Protein AF-A0A960I179-F1 (afdb_monomer)

Solvent-accessible surface area (backbone atoms only — not comparable to full-atom values): 5753 Å² total; per-residue (Å²): 137,82,77,82,73,78,84,73,74,71,49,71,68,59,54,49,60,76,69,50,83,55,76,57,73,59,53,74,68,62,39,65,74,42,48,61,62,33,45,54,34,34,74,73,73,65,41,66,58,58,69,33,56,23,45,34,43,64,66,33,67,68,60,32,55,53,48,53,51,50,42,43,54,52,21,57,76,70,72,47,64,42,68,64,50,50,54,51,51,52,52,46,39,73,46,84,131

Secondary structure (DSSP, 8-state):
--------PPPHHHHHHHT---PSP--HHHHHHHHHHHHHHHHHH-PPPPHHHHHHHTT-HHHHHHHHHHHHHHHHHHT--HHHHHHHHHHHHHS--

Sequence (97 aa):
MATNYDDARLTRAQAESLVAVTEPWLSCDDCFEQVDTFVDGLISDGRGPDEPLRVHLARCPACYEEAETLVSLAADDAGLDEDLALESFRRSVTTPS

Foldseek 3Di:
DDDPPPPPDDDPVRVCLQVPDLPVADDPVNLVVCLLVQLVCCQPPNDAGDPSNLSCLLRPVVSVVVSLVSNQVVCVVVVHDSVVSSVSNVCSSPDDD

Radius of gyration: 15.68 Å; Cα contacts (8 Å, |Δi|>4): 82; chains: 1; bounding box: 28×48×36 Å

Structure (mmCIF, N/CA/C/O backbone):
data_AF-A0A960I179-F1
#
_entry.id   AF-A0A960I179-F1
#
loop_
_atom_site.group_PDB
_atom_site.id
_atom_site.type_symbol
_atom_site.label_atom_id
_atom_site.label_alt_id
_atom_site.label_comp_id
_atom_site.label_asym_id
_atom_site.label_entity_id
_atom_site.label_seq_id
_atom_site.pdbx_PDB_ins_code
_atom_site.Cartn_x
_atom_site.Cartn_y
_atom_site.Cartn_z
_atom_site.occupancy
_atom_site.B_iso_or_equiv
_atom_site.auth_seq_id
_atom_site.auth_comp_id
_atom_site.auth_asym_id
_atom_site.auth_atom_id
_atom_site.pdbx_PDB_model_num
ATOM 1 N N . MET A 1 1 ? 16.593 -37.700 0.853 1.00 40.81 1 MET A N 1
ATOM 2 C CA . MET A 1 1 ? 15.295 -37.031 0.645 1.00 40.81 1 MET A CA 1
ATOM 3 C C . MET A 1 1 ? 15.575 -35.851 -0.273 1.00 40.81 1 MET A C 1
ATOM 5 O O . MET A 1 1 ? 15.974 -34.803 0.206 1.00 40.81 1 MET A O 1
ATOM 9 N N . ALA A 1 2 ? 15.573 -36.092 -1.587 1.00 47.59 2 ALA A N 1
ATOM 10 C CA . ALA A 1 2 ? 15.834 -35.053 -2.579 1.00 47.59 2 ALA A CA 1
ATOM 11 C C . ALA A 1 2 ? 14.529 -34.283 -2.775 1.00 47.59 2 ALA A C 1
ATOM 13 O O . ALA A 1 2 ? 13.519 -34.875 -3.152 1.00 47.59 2 ALA A O 1
ATOM 14 N N . THR A 1 3 ? 14.525 -33.004 -2.425 1.00 57.16 3 THR A N 1
ATOM 15 C CA . THR A 1 3 ? 13.418 -32.110 -2.740 1.00 57.16 3 THR A CA 1
ATOM 16 C C . THR A 1 3 ? 13.334 -31.993 -4.258 1.00 57.16 3 THR A C 1
ATOM 18 O O . THR A 1 3 ? 14.313 -31.649 -4.917 1.00 57.16 3 THR A O 1
ATOM 21 N N . ASN A 1 4 ? 12.172 -32.341 -4.811 1.00 54.72 4 ASN A N 1
ATOM 22 C CA . ASN A 1 4 ? 11.798 -31.990 -6.175 1.00 54.72 4 ASN A CA 1
ATOM 23 C C . ASN A 1 4 ? 11.812 -30.458 -6.233 1.00 54.72 4 ASN A C 1
ATOM 25 O O . ASN A 1 4 ? 10.903 -29.816 -5.714 1.00 54.72 4 ASN A O 1
ATOM 29 N N . TYR A 1 5 ? 12.887 -29.876 -6.761 1.00 63.84 5 TYR A N 1
ATOM 30 C CA . TYR A 1 5 ? 12.876 -28.478 -7.159 1.00 63.84 5 TYR A CA 1
ATOM 31 C C . TYR A 1 5 ? 12.026 -28.444 -8.421 1.00 63.84 5 TYR A C 1
ATOM 33 O O . TYR A 1 5 ? 12.438 -28.966 -9.456 1.00 63.84 5 TYR A O 1
ATOM 41 N N . ASP A 1 6 ? 10.797 -27.956 -8.288 1.00 63.19 6 ASP A N 1
ATOM 42 C CA . ASP A 1 6 ? 9.897 -27.762 -9.414 1.00 63.19 6 ASP A CA 1
ATOM 43 C C . ASP A 1 6 ? 10.633 -26.897 -10.447 1.00 63.19 6 ASP A C 1
ATOM 45 O O . ASP A 1 6 ? 10.985 -25.746 -10.176 1.00 63.19 6 ASP A O 1
ATOM 49 N N . ASP A 1 7 ? 10.930 -27.476 -11.613 1.00 64.25 7 ASP A N 1
ATOM 50 C CA . ASP A 1 7 ? 11.523 -26.807 -12.777 1.00 64.25 7 ASP A CA 1
ATOM 51 C C . ASP A 1 7 ? 10.432 -25.940 -13.432 1.00 64.25 7 ASP A C 1
ATOM 53 O O . ASP A 1 7 ? 10.011 -26.126 -14.578 1.00 64.25 7 ASP A O 1
ATOM 57 N N . ALA A 1 8 ? 9.859 -25.044 -12.626 1.00 77.62 8 ALA A N 1
ATOM 58 C CA . ALA A 1 8 ? 8.763 -24.184 -13.009 1.00 77.62 8 ALA A CA 1
ATOM 59 C C . ALA A 1 8 ? 9.310 -23.142 -13.982 1.00 77.62 8 ALA A C 1
ATOM 61 O O . ALA A 1 8 ? 9.874 -22.112 -13.607 1.00 77.62 8 ALA A O 1
ATOM 62 N N . ARG A 1 9 ? 9.169 -23.436 -15.275 1.00 83.62 9 ARG A N 1
ATOM 63 C CA . ARG A 1 9 ? 9.516 -22.503 -16.345 1.00 83.62 9 ARG A CA 1
ATOM 64 C C . ARG A 1 9 ? 8.670 -21.242 -16.190 1.00 83.62 9 ARG A C 1
ATOM 66 O O . ARG A 1 9 ? 7.443 -2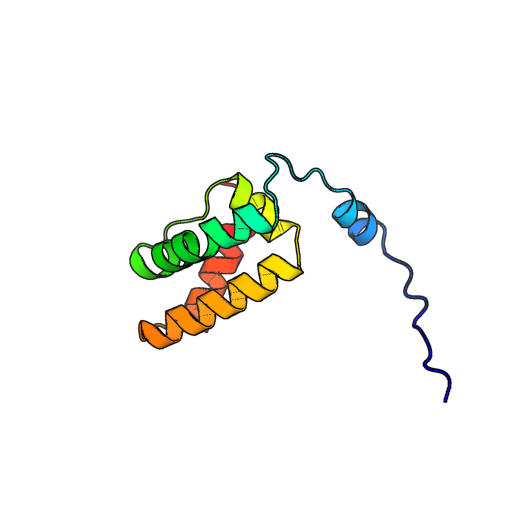1.310 -16.255 1.00 83.62 9 ARG A O 1
ATOM 73 N N . LEU A 1 10 ? 9.330 -20.094 -16.051 1.00 84.38 10 LEU A N 1
ATOM 74 C CA . LEU A 1 10 ? 8.654 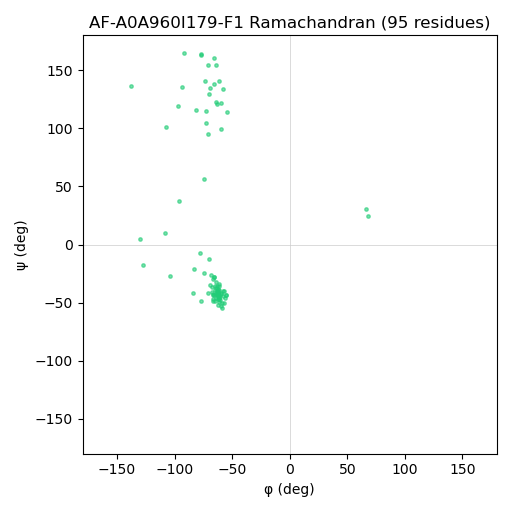-18.800 -16.055 1.00 84.38 10 LEU A CA 1
ATOM 75 C C . LEU A 1 10 ? 7.887 -18.620 -17.369 1.00 84.38 10 LEU A C 1
ATOM 77 O O . LEU A 1 10 ? 8.414 -18.854 -18.462 1.00 84.38 10 LEU A O 1
ATOM 81 N N . THR A 1 11 ? 6.641 -18.171 -17.267 1.00 88.75 11 THR A N 1
ATOM 82 C CA . THR A 1 11 ? 5.898 -17.680 -18.427 1.00 88.75 11 THR A CA 1
ATOM 83 C C . THR A 1 11 ? 6.548 -16.402 -18.957 1.00 88.75 11 THR A C 1
ATOM 85 O O . THR A 1 11 ? 7.269 -15.699 -18.247 1.00 88.75 11 THR A O 1
ATOM 88 N N . ARG A 1 12 ? 6.255 -16.055 -20.213 1.00 85.38 12 ARG A N 1
ATOM 89 C CA . ARG A 1 12 ? 6.738 -14.808 -20.817 1.00 85.38 12 ARG A CA 1
ATOM 90 C C . ARG A 1 12 ? 6.350 -13.572 -19.999 1.00 85.38 12 ARG A C 1
ATOM 92 O O . ARG A 1 12 ? 7.205 -12.731 -19.765 1.00 85.38 12 ARG A O 1
ATOM 99 N N . ALA A 1 13 ? 5.107 -13.505 -19.523 1.00 80.44 13 ALA A N 1
ATOM 100 C CA . ALA A 1 13 ? 4.628 -12.390 -18.708 1.00 80.44 13 ALA A CA 1
ATOM 101 C C . ALA A 1 13 ? 5.381 -12.285 -17.369 1.00 80.44 13 ALA A C 1
ATOM 103 O O . ALA A 1 13 ? 5.744 -11.191 -16.948 1.00 80.44 13 ALA A O 1
ATOM 104 N N . GLN A 1 14 ? 5.675 -13.420 -16.724 1.00 81.69 14 GLN A N 1
ATOM 105 C CA . GLN A 1 14 ? 6.481 -13.440 -15.499 1.00 81.69 14 GLN A CA 1
ATOM 106 C C . GLN A 1 14 ? 7.921 -12.986 -15.766 1.00 81.69 14 GLN A C 1
ATOM 108 O O . GLN A 1 14 ? 8.450 -12.179 -15.011 1.00 81.69 14 GLN A O 1
ATOM 113 N N . ALA A 1 15 ? 8.541 -13.448 -16.856 1.00 84.38 15 ALA A N 1
ATOM 114 C CA . ALA A 1 15 ? 9.884 -13.016 -17.237 1.00 84.38 15 ALA A CA 1
ATOM 115 C C . ALA A 1 15 ? 9.938 -11.513 -17.571 1.00 84.38 15 ALA A C 1
ATOM 117 O O . ALA A 1 15 ? 10.847 -10.821 -17.124 1.00 84.38 15 ALA A O 1
ATOM 118 N N . GLU A 1 16 ? 8.950 -10.996 -18.307 1.00 83.44 16 GLU A N 1
ATOM 119 C CA . GLU A 1 16 ? 8.826 -9.569 -18.633 1.00 83.44 16 GLU A CA 1
ATOM 120 C C . GLU A 1 16 ? 8.626 -8.712 -17.376 1.00 83.44 16 GLU A C 1
ATOM 122 O O . GLU A 1 16 ? 9.193 -7.626 -17.288 1.00 83.44 16 GLU A O 1
ATOM 127 N N . SER A 1 17 ? 7.900 -9.210 -16.370 1.00 76.38 17 SER A N 1
ATOM 128 C CA . SER A 1 17 ? 7.730 -8.504 -15.095 1.00 76.38 17 SER A CA 1
ATOM 129 C C . SER A 1 17 ? 9.042 -8.326 -14.324 1.00 76.38 17 SER A C 1
ATOM 131 O O . SER A 1 17 ? 9.193 -7.321 -13.637 1.00 76.38 17 SER A O 1
ATOM 133 N N . LEU A 1 18 ? 9.988 -9.267 -14.433 1.00 75.75 18 LEU A N 1
ATOM 134 C CA . LEU A 1 18 ? 11.281 -9.201 -13.733 1.00 75.75 18 LEU A CA 1
ATOM 135 C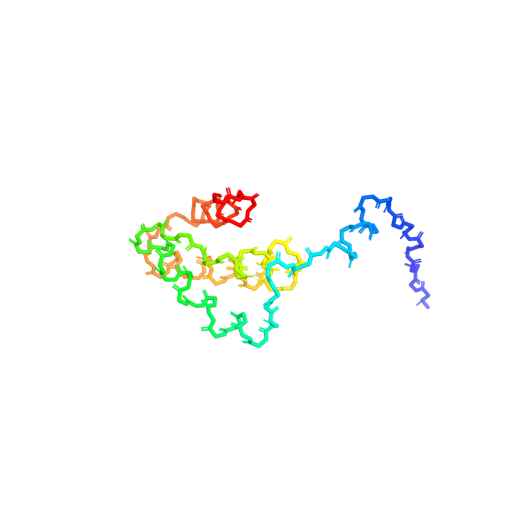 C . LEU A 1 18 ? 12.250 -8.182 -14.347 1.00 75.75 18 LEU A C 1
ATOM 137 O O . LEU A 1 18 ? 13.151 -7.707 -13.664 1.00 75.75 18 LEU A O 1
ATOM 141 N N . VAL A 1 19 ? 12.084 -7.865 -15.634 1.00 81.06 19 VAL A N 1
ATOM 142 C CA . VAL A 1 19 ? 12.910 -6.886 -16.368 1.00 81.06 19 VAL A CA 1
ATOM 143 C C . VAL A 1 19 ? 12.150 -5.597 -16.677 1.00 81.06 19 VAL A C 1
ATOM 145 O O . VAL A 1 19 ? 12.617 -4.774 -17.466 1.00 81.06 19 VAL A O 1
ATOM 148 N N . ALA A 1 20 ? 10.959 -5.434 -16.099 1.00 75.88 20 ALA A N 1
ATOM 149 C CA . ALA A 1 20 ? 10.146 -4.250 -16.296 1.00 75.88 20 ALA A CA 1
ATOM 150 C C . ALA A 1 20 ? 10.890 -3.010 -15.787 1.00 75.88 20 ALA A C 1
ATOM 152 O O . ALA A 1 20 ? 11.549 -3.036 -14.749 1.00 75.88 20 ALA A O 1
ATOM 153 N N . VAL A 1 21 ? 10.758 -1.916 -16.532 1.00 73.94 21 VAL A N 1
ATOM 154 C CA . VAL A 1 21 ? 11.342 -0.628 -16.167 1.00 73.94 21 VAL A CA 1
ATOM 155 C C . VAL A 1 21 ? 10.709 -0.152 -14.858 1.00 73.94 21 VAL A C 1
ATOM 157 O O . VAL A 1 21 ? 9.493 0.018 -14.775 1.00 73.94 21 VAL A O 1
ATOM 160 N N . THR A 1 22 ? 11.541 0.047 -13.840 1.00 73.19 22 THR A N 1
ATOM 161 C CA . THR A 1 22 ? 11.161 0.545 -12.512 1.00 73.19 22 THR A CA 1
ATOM 162 C C . THR A 1 22 ? 11.379 2.050 -12.408 1.00 73.19 22 THR A C 1
ATOM 164 O O . THR A 1 22 ? 11.835 2.540 -11.386 1.00 73.19 22 THR A O 1
ATOM 167 N N . GLU A 1 23 ? 11.103 2.794 -13.478 1.00 82.50 23 GLU A N 1
ATOM 168 C CA . GLU A 1 23 ? 11.233 4.250 -13.478 1.00 82.50 23 GLU A CA 1
ATOM 169 C C . GLU A 1 23 ? 9.889 4.913 -13.134 1.00 82.50 23 GLU A C 1
ATOM 171 O O . GLU A 1 23 ? 8.865 4.517 -13.701 1.00 82.50 23 GLU A O 1
ATOM 176 N N . PRO A 1 24 ? 9.881 5.938 -12.259 1.00 89.06 24 PRO A N 1
ATOM 177 C CA . PRO A 1 24 ? 11.030 6.467 -11.515 1.00 89.06 24 PRO A CA 1
ATOM 178 C C . PRO A 1 24 ? 11.551 5.492 -10.446 1.00 89.06 24 PRO A C 1
ATOM 180 O O . PRO A 1 24 ? 10.779 4.893 -9.703 1.00 89.06 24 PRO A O 1
ATOM 183 N N . TRP A 1 25 ? 12.879 5.341 -10.399 1.00 87.81 25 TRP A N 1
ATOM 184 C CA . TRP A 1 25 ? 13.546 4.373 -9.530 1.00 87.81 25 TRP A CA 1
ATOM 185 C C . TRP A 1 25 ? 13.521 4.807 -8.067 1.00 87.81 25 TRP A C 1
ATOM 187 O O . TRP A 1 25 ? 13.746 5.976 -7.756 1.00 87.81 25 TRP A O 1
ATOM 197 N N . LEU A 1 26 ? 13.307 3.829 -7.189 1.00 94.25 26 LEU A N 1
ATOM 198 C CA . LEU A 1 26 ? 13.418 3.947 -5.741 1.00 94.25 26 LEU A CA 1
ATOM 199 C C . LEU A 1 26 ? 14.127 2.701 -5.197 1.00 94.25 26 LEU A C 1
ATOM 201 O O . LEU A 1 26 ? 13.824 1.586 -5.640 1.00 94.25 26 LEU A O 1
ATOM 205 N N . SER A 1 27 ? 15.067 2.875 -4.267 1.00 94.38 27 SER A N 1
ATOM 206 C CA . SER A 1 27 ? 15.736 1.748 -3.612 1.00 94.38 27 SER A CA 1
ATOM 207 C C . SER A 1 27 ? 14.845 1.098 -2.546 1.00 94.38 27 SER A C 1
ATOM 209 O O . SER A 1 27 ? 13.865 1.691 -2.101 1.00 94.38 27 SER A O 1
ATOM 211 N N . CYS A 1 28 ? 15.182 -0.124 -2.117 1.00 95.94 28 CYS A N 1
ATOM 212 C CA . CYS A 1 28 ? 14.486 -0.751 -0.988 1.00 95.94 28 CYS A CA 1
ATOM 213 C C . CYS A 1 28 ? 14.711 0.027 0.321 1.00 95.94 28 CYS A C 1
ATOM 215 O O . CYS A 1 28 ? 13.776 0.158 1.099 1.00 95.94 28 CYS A O 1
ATOM 217 N N . ASP A 1 29 ? 15.912 0.571 0.550 1.00 96.56 29 ASP A N 1
ATOM 218 C CA . ASP A 1 29 ? 16.200 1.415 1.719 1.00 96.56 29 ASP A CA 1
ATOM 219 C C . ASP A 1 29 ? 15.320 2.673 1.729 1.00 96.56 29 ASP A C 1
ATOM 221 O O . ASP A 1 29 ? 14.621 2.924 2.707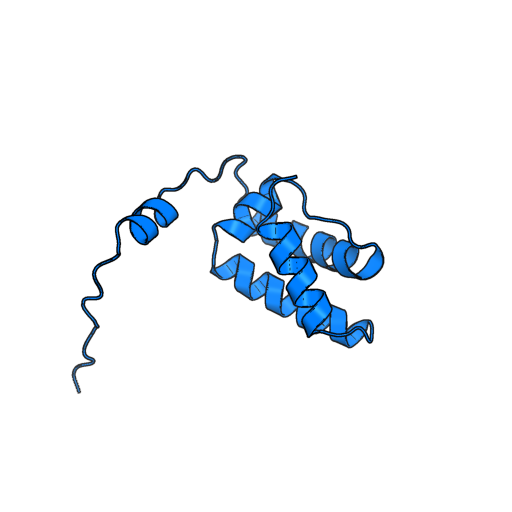 1.00 96.56 29 ASP A O 1
ATOM 225 N N . ASP A 1 30 ? 15.250 3.401 0.611 1.00 97.12 30 ASP A N 1
ATOM 226 C CA . ASP A 1 30 ? 14.396 4.593 0.516 1.00 97.12 30 ASP A CA 1
ATOM 227 C C . ASP A 1 30 ? 12.899 4.236 0.604 1.00 97.12 30 ASP A C 1
ATOM 229 O O . ASP A 1 30 ? 12.083 5.058 1.022 1.00 97.12 30 ASP A O 1
ATOM 233 N N . CYS A 1 31 ? 12.511 3.022 0.188 1.00 97.12 31 CYS A N 1
ATOM 234 C CA . CYS A 1 31 ? 11.157 2.506 0.380 1.00 97.12 31 CYS A CA 1
ATOM 235 C C . CYS A 1 31 ? 10.840 2.354 1.871 1.00 97.12 31 CYS A C 1
ATOM 237 O O . CYS A 1 31 ? 9.770 2.786 2.292 1.00 97.12 31 CYS A O 1
ATOM 239 N N . PHE A 1 32 ? 11.747 1.784 2.671 1.00 94.88 32 PHE A N 1
ATOM 240 C CA . PHE A 1 32 ? 11.541 1.646 4.116 1.00 94.88 32 PHE A CA 1
ATOM 241 C C . PHE A 1 32 ? 11.382 3.002 4.809 1.00 94.88 32 PHE A C 1
ATOM 243 O O . PHE A 1 32 ? 10.560 3.127 5.706 1.00 94.88 32 PHE A O 1
ATOM 250 N N . GLU A 1 33 ? 12.092 4.036 4.357 1.00 95.25 33 GLU A N 1
ATOM 251 C CA . GLU A 1 33 ? 11.938 5.389 4.910 1.00 95.25 33 GLU A CA 1
ATOM 252 C C . GLU A 1 33 ? 10.576 6.033 4.588 1.00 95.25 33 GLU A C 1
ATOM 254 O O . GLU A 1 33 ? 10.113 6.906 5.323 1.00 95.25 33 GLU A O 1
ATOM 259 N N . GLN A 1 34 ? 9.928 5.629 3.490 1.00 97.06 34 GLN A N 1
ATOM 260 C CA . GLN A 1 34 ? 8.691 6.251 3.002 1.00 97.06 34 GLN A CA 1
ATOM 261 C C . GLN A 1 34 ? 7.426 5.439 3.292 1.00 97.06 34 GLN A C 1
ATOM 263 O O . GLN A 1 34 ? 6.344 6.023 3.382 1.00 97.06 34 GLN A O 1
ATOM 268 N N . VAL A 1 35 ? 7.532 4.111 3.409 1.00 97.38 35 VAL A N 1
ATOM 269 C CA . VAL A 1 35 ? 6.371 3.213 3.477 1.00 97.38 35 VAL A CA 1
ATOM 270 C C . VAL A 1 35 ? 5.510 3.479 4.708 1.00 97.38 35 VAL A C 1
ATOM 272 O O . VAL A 1 35 ? 4.293 3.540 4.565 1.00 97.38 35 VAL A O 1
ATOM 275 N N . ASP A 1 36 ? 6.115 3.756 5.865 1.00 96.00 36 ASP A N 1
ATOM 276 C CA . ASP A 1 36 ? 5.379 4.085 7.092 1.00 96.00 36 ASP A CA 1
ATOM 277 C C . ASP A 1 36 ? 4.538 5.358 6.911 1.00 96.00 36 ASP A C 1
ATOM 279 O O . ASP A 1 36 ? 3.340 5.375 7.179 1.00 96.00 36 ASP A O 1
ATOM 283 N N . THR A 1 37 ? 5.140 6.412 6.345 1.00 96.69 37 THR A N 1
ATOM 284 C CA . THR A 1 37 ? 4.439 7.682 6.077 1.00 96.69 37 THR A CA 1
ATOM 285 C C . THR A 1 37 ? 3.293 7.491 5.086 1.00 96.69 37 THR A C 1
ATOM 287 O O . THR A 1 37 ? 2.232 8.107 5.213 1.00 96.69 37 THR A O 1
ATOM 290 N N . PHE A 1 38 ? 3.502 6.646 4.076 1.00 97.56 38 PHE A N 1
ATOM 291 C CA . PHE A 1 38 ? 2.457 6.306 3.124 1.00 97.56 38 PHE A CA 1
ATOM 292 C C . PHE A 1 38 ? 1.303 5.547 3.797 1.00 97.56 38 PHE A C 1
ATOM 294 O O . PHE A 1 38 ? 0.152 5.938 3.600 1.00 97.56 38 PHE A O 1
ATOM 301 N N . VAL A 1 39 ? 1.584 4.513 4.594 1.00 98.06 39 VAL A N 1
ATOM 302 C CA . VAL A 1 39 ? 0.556 3.725 5.295 1.00 98.06 39 VAL A CA 1
ATOM 303 C C . VAL A 1 39 ? -0.243 4.606 6.256 1.00 98.06 39 VAL A C 1
ATOM 305 O O . VAL A 1 39 ? -1.473 4.594 6.203 1.00 98.06 39 VAL A O 1
ATOM 308 N N . ASP A 1 40 ? 0.420 5.458 7.038 1.00 96.62 40 ASP A N 1
ATOM 309 C CA . ASP A 1 40 ? -0.250 6.408 7.934 1.00 96.62 40 ASP A CA 1
ATOM 310 C C . ASP A 1 40 ? -1.193 7.351 7.172 1.00 96.62 40 ASP A C 1
ATOM 312 O O . ASP A 1 40 ? -2.336 7.586 7.581 1.00 96.62 40 ASP A O 1
ATOM 316 N N . GLY A 1 41 ? -0.736 7.885 6.035 1.00 97.31 41 GLY A N 1
ATOM 317 C CA . GLY A 1 41 ? -1.534 8.763 5.181 1.00 97.31 41 GLY A CA 1
ATOM 318 C C . GLY A 1 41 ? -2.705 8.047 4.503 1.00 97.31 41 GLY A C 1
ATOM 319 O O . GLY A 1 41 ? -3.781 8.635 4.352 1.00 97.31 41 GLY A O 1
ATOM 320 N N . LEU A 1 42 ? -2.514 6.786 4.111 1.00 97.56 42 LEU A N 1
ATOM 321 C CA . LEU A 1 42 ? -3.560 5.935 3.551 1.00 97.56 42 LEU A CA 1
ATOM 322 C C . LEU A 1 42 ? -4.676 5.707 4.576 1.00 97.56 42 LEU A C 1
ATOM 324 O O . LEU A 1 42 ? -5.847 5.868 4.239 1.00 97.56 42 LEU A O 1
ATOM 328 N N . ILE A 1 43 ? -4.313 5.373 5.815 1.00 97.38 43 ILE A N 1
ATOM 329 C CA . ILE A 1 43 ? -5.252 5.087 6.906 1.00 97.38 43 ILE A CA 1
ATOM 330 C C . ILE A 1 43 ? -5.969 6.355 7.385 1.00 97.38 43 ILE A C 1
ATOM 332 O O . ILE A 1 43 ? -7.178 6.331 7.613 1.00 97.38 43 ILE A O 1
ATOM 336 N N . SER A 1 44 ? -5.247 7.472 7.502 1.00 95.31 44 SER A N 1
ATOM 337 C CA . SER A 1 44 ? -5.797 8.712 8.065 1.00 95.31 44 SER A CA 1
ATOM 338 C C . SER A 1 44 ? -6.693 9.469 7.084 1.00 95.31 44 SER A C 1
ATOM 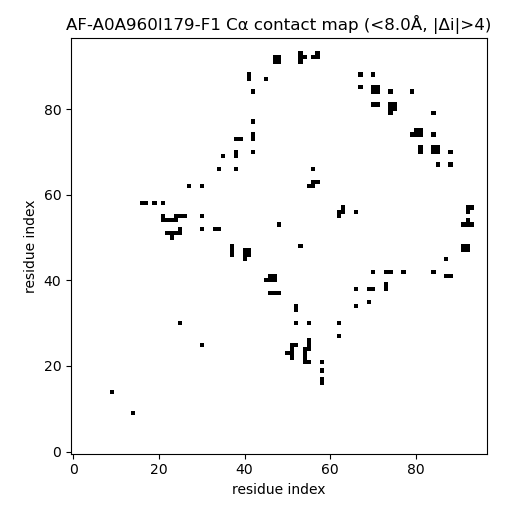340 O O . SER A 1 44 ? -7.800 9.870 7.436 1.00 95.31 44 SER A O 1
ATOM 342 N N . ASP A 1 45 ? -6.221 9.662 5.847 1.00 93.56 45 ASP A N 1
ATOM 343 C CA . ASP A 1 45 ? -6.839 10.580 4.880 1.00 93.56 45 ASP A CA 1
ATOM 344 C C . ASP A 1 45 ? -7.075 9.940 3.498 1.00 93.56 45 ASP A C 1
ATOM 346 O O . ASP A 1 45 ? -7.479 10.626 2.554 1.00 93.56 45 ASP A O 1
ATOM 350 N N . GLY A 1 46 ? -6.799 8.639 3.334 1.00 93.00 46 GLY A N 1
ATOM 351 C CA . GLY A 1 46 ? -6.885 7.960 2.037 1.00 93.00 46 GLY A CA 1
ATOM 352 C C . GLY A 1 46 ? -5.826 8.424 1.032 1.00 93.00 46 GLY A C 1
ATOM 353 O O . GLY A 1 46 ? -6.052 8.355 -0.179 1.00 93.00 46 GLY A O 1
ATOM 354 N N . ARG A 1 47 ? -4.689 8.947 1.508 1.00 94.81 47 ARG A N 1
ATOM 355 C CA . ARG A 1 47 ? -3.608 9.453 0.654 1.00 94.81 47 ARG A CA 1
ATOM 356 C C . ARG A 1 47 ? -2.899 8.296 -0.061 1.00 94.81 47 ARG A C 1
ATOM 358 O O . ARG A 1 47 ? -2.473 7.334 0.566 1.00 94.81 47 ARG A O 1
ATOM 365 N N . GLY A 1 48 ? -2.749 8.419 -1.379 1.00 93.94 48 GLY A N 1
ATOM 366 C CA . GLY A 1 48 ? -1.968 7.482 -2.190 1.00 93.94 48 GLY A CA 1
ATOM 367 C C . GLY A 1 48 ? -0.452 7.697 -2.063 1.00 93.94 48 GLY A C 1
ATOM 368 O O . GLY A 1 48 ? -0.021 8.756 -1.602 1.00 93.94 48 GLY A O 1
ATOM 369 N N . PRO A 1 49 ? 0.360 6.718 -2.493 1.00 95.56 49 PRO A N 1
ATOM 370 C CA . PRO A 1 49 ? 1.814 6.833 -2.471 1.00 95.56 49 PRO A CA 1
ATOM 371 C C . PRO A 1 49 ? 2.305 7.829 -3.528 1.00 95.56 49 PRO A C 1
ATOM 373 O O . PRO A 1 49 ? 1.677 8.007 -4.575 1.00 95.56 49 PRO A O 1
ATOM 376 N N . ASP A 1 50 ? 3.477 8.417 -3.291 1.00 94.81 50 ASP A N 1
ATOM 377 C CA . ASP A 1 50 ? 4.199 9.126 -4.344 1.00 94.81 50 ASP A CA 1
ATOM 378 C C . ASP A 1 50 ? 4.625 8.156 -5.459 1.00 94.81 50 ASP A C 1
ATOM 380 O O . ASP A 1 50 ? 4.815 6.956 -5.245 1.00 94.81 50 ASP A O 1
ATOM 384 N N . GLU A 1 51 ? 4.795 8.682 -6.671 1.00 93.56 51 GLU A N 1
ATOM 385 C CA . GLU A 1 51 ? 4.992 7.873 -7.880 1.00 93.56 51 GLU A CA 1
ATOM 386 C C . GLU A 1 51 ? 6.179 6.879 -7.809 1.00 93.56 51 GLU A C 1
ATOM 388 O O . GLU A 1 51 ? 5.980 5.720 -8.182 1.00 93.56 51 GLU A O 1
ATOM 393 N N . PRO A 1 52 ? 7.380 7.235 -7.295 1.00 95.06 52 PRO A N 1
ATOM 394 C CA . PRO A 1 52 ? 8.480 6.272 -7.151 1.00 95.06 52 PRO A CA 1
ATOM 395 C C . PRO A 1 52 ? 8.159 5.125 -6.188 1.00 95.06 52 PRO A C 1
ATOM 397 O O . PRO A 1 52 ? 8.449 3.967 -6.490 1.00 95.06 52 PRO A O 1
ATOM 400 N N . LEU A 1 53 ? 7.512 5.422 -5.056 1.00 96.00 53 LEU A N 1
ATOM 401 C CA . LEU A 1 53 ? 7.096 4.409 -4.084 1.00 96.00 53 LEU A CA 1
ATOM 402 C C . LEU A 1 53 ? 6.016 3.500 -4.677 1.00 96.00 53 LEU A C 1
ATOM 404 O O . LEU A 1 53 ? 6.099 2.279 -4.553 1.00 96.00 53 LEU A O 1
ATOM 408 N N . ARG A 1 54 ? 5.047 4.076 -5.397 1.00 95.50 54 ARG A N 1
ATOM 409 C CA . ARG A 1 54 ? 4.007 3.328 -6.113 1.00 95.50 54 ARG A CA 1
ATOM 410 C C . ARG A 1 54 ? 4.610 2.334 -7.105 1.00 95.50 54 ARG A C 1
ATOM 412 O O . ARG A 1 54 ? 4.245 1.159 -7.101 1.00 95.50 54 ARG A O 1
ATOM 419 N N . VAL A 1 55 ? 5.534 2.798 -7.951 1.00 93.38 55 VAL A N 1
ATOM 420 C CA . VAL A 1 55 ? 6.225 1.957 -8.940 1.00 93.38 55 VAL A CA 1
ATOM 421 C C . VAL A 1 55 ? 7.045 0.872 -8.252 1.00 93.38 55 VAL A C 1
ATOM 423 O O . VAL A 1 55 ? 7.001 -0.276 -8.692 1.00 93.38 55 VAL A O 1
ATOM 426 N N . HIS A 1 56 ? 7.744 1.197 -7.163 1.00 94.94 56 HIS A N 1
ATOM 427 C CA . HIS A 1 56 ? 8.524 0.225 -6.404 1.00 94.94 56 HIS A CA 1
ATOM 428 C C . HIS A 1 56 ? 7.640 -0.874 -5.800 1.00 94.94 56 HIS A C 1
ATOM 430 O O . HIS A 1 56 ? 7.873 -2.054 -6.062 1.00 94.94 56 HIS A O 1
ATOM 436 N N . LEU A 1 57 ? 6.582 -0.512 -5.069 1.00 95.06 57 LEU A N 1
ATOM 437 C CA . LEU A 1 57 ? 5.649 -1.469 -4.462 1.00 95.06 57 LEU A CA 1
ATOM 438 C C . LEU A 1 57 ? 4.933 -2.324 -5.516 1.00 95.06 57 LEU A C 1
ATOM 440 O O . LEU A 1 57 ? 4.706 -3.509 -5.303 1.00 95.06 57 LEU A O 1
ATOM 444 N N . ALA A 1 58 ? 4.643 -1.775 -6.698 1.00 92.31 58 ALA A N 1
ATOM 445 C CA . ALA A 1 58 ? 4.057 -2.543 -7.797 1.00 92.31 58 ALA A CA 1
ATOM 446 C C . ALA A 1 58 ? 5.024 -3.568 -8.432 1.00 92.31 58 ALA A C 1
ATOM 448 O O . ALA A 1 58 ? 4.595 -4.386 -9.252 1.00 92.31 58 ALA A O 1
ATOM 449 N N . ARG A 1 59 ? 6.330 -3.503 -8.129 1.00 89.19 59 ARG A N 1
ATOM 450 C CA . ARG A 1 59 ? 7.386 -4.278 -8.809 1.00 89.19 59 ARG A CA 1
ATOM 451 C C . ARG A 1 59 ? 8.293 -5.078 -7.878 1.00 89.19 59 ARG A C 1
ATOM 453 O O . ARG A 1 59 ? 8.950 -5.998 -8.360 1.00 89.19 59 ARG A O 1
ATOM 460 N N . CYS A 1 60 ? 8.322 -4.771 -6.586 1.00 92.56 60 CYS A N 1
ATOM 461 C CA . CYS A 1 60 ? 9.093 -5.481 -5.574 1.00 92.56 60 CYS A CA 1
ATOM 462 C C . CYS A 1 60 ? 8.147 -6.301 -4.677 1.00 92.56 60 CYS A C 1
ATOM 464 O O . CYS A 1 60 ? 7.535 -5.725 -3.779 1.00 92.56 60 CYS A O 1
ATOM 466 N N . PRO A 1 61 ? 8.022 -7.631 -4.883 1.00 91.88 61 PRO A N 1
ATOM 467 C CA . PRO A 1 61 ? 7.110 -8.465 -4.096 1.00 91.88 61 PRO A CA 1
ATOM 468 C C . PRO A 1 61 ? 7.391 -8.414 -2.595 1.00 91.88 61 PRO A C 1
ATOM 470 O O . PRO A 1 61 ? 6.459 -8.295 -1.816 1.00 91.88 61 PRO A O 1
ATOM 473 N N . ALA A 1 62 ? 8.670 -8.408 -2.205 1.00 93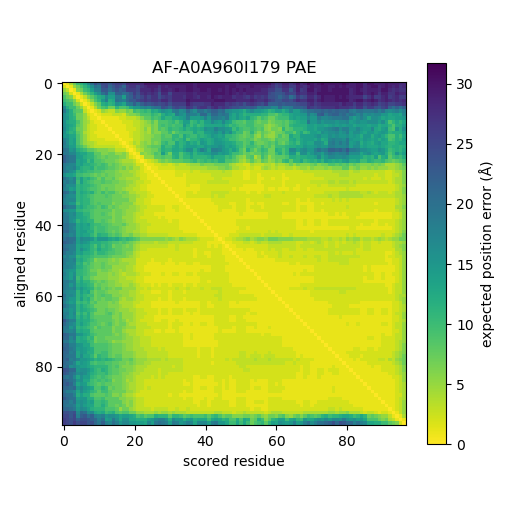.38 62 ALA A N 1
ATOM 474 C CA . ALA A 1 62 ? 9.053 -8.325 -0.800 1.00 93.38 62 ALA A CA 1
ATOM 475 C C . ALA A 1 62 ? 8.525 -7.034 -0.159 1.00 93.38 62 ALA A C 1
ATOM 477 O O . ALA A 1 62 ? 7.801 -7.089 0.823 1.00 93.38 62 ALA A O 1
ATOM 478 N N . CYS A 1 63 ? 8.800 -5.868 -0.752 1.00 96.75 63 CYS A N 1
ATOM 479 C CA . CYS A 1 63 ? 8.309 -4.601 -0.205 1.00 96.75 63 CYS A CA 1
ATOM 480 C C . CYS A 1 63 ? 6.777 -4.480 -0.262 1.00 96.75 63 CYS A C 1
ATOM 482 O O . CYS A 1 63 ? 6.197 -3.803 0.580 1.00 96.75 63 CYS A O 1
ATOM 484 N N . TYR A 1 64 ? 6.114 -5.134 -1.222 1.00 96.88 64 TYR A N 1
ATOM 485 C CA . TYR A 1 64 ? 4.654 -5.199 -1.270 1.00 96.88 64 TYR A CA 1
ATOM 486 C C . TYR A 1 64 ? 4.070 -5.991 -0.094 1.00 96.88 64 TYR A C 1
ATOM 488 O O . TYR A 1 64 ? 3.166 -5.494 0.568 1.00 96.88 64 TYR A O 1
ATOM 496 N N . GLU A 1 65 ? 4.601 -7.185 0.186 1.00 97.38 65 GLU A N 1
ATOM 497 C CA . GLU A 1 65 ? 4.160 -8.030 1.308 1.00 97.38 65 GLU A CA 1
ATOM 498 C C . GLU A 1 65 ? 4.403 -7.346 2.665 1.00 97.38 65 GLU A C 1
ATOM 500 O O . GLU A 1 65 ? 3.540 -7.371 3.548 1.00 97.38 65 GLU A O 1
ATOM 505 N N . GLU A 1 66 ? 5.547 -6.673 2.818 1.00 97.81 66 GLU A N 1
ATOM 506 C CA . GLU A 1 66 ? 5.836 -5.873 4.014 1.00 97.81 66 GLU A CA 1
ATOM 507 C C . GLU A 1 66 ? 4.832 -4.715 4.162 1.00 97.81 66 GLU A C 1
ATOM 509 O O . GLU A 1 66 ? 4.291 -4.499 5.245 1.00 97.81 66 GLU A O 1
ATOM 514 N N . ALA A 1 67 ? 4.510 -4.008 3.073 1.00 98.19 67 ALA A N 1
ATOM 515 C CA . ALA A 1 67 ? 3.514 -2.939 3.097 1.00 98.19 67 ALA A CA 1
ATOM 516 C C . ALA A 1 67 ? 2.092 -3.453 3.403 1.00 98.19 67 ALA A C 1
ATOM 518 O O . ALA A 1 67 ? 1.378 -2.804 4.162 1.00 98.19 67 ALA A O 1
ATOM 519 N N . GLU A 1 68 ? 1.678 -4.617 2.880 1.00 98.38 68 GLU A N 1
ATOM 520 C CA . GLU A 1 68 ? 0.397 -5.245 3.255 1.00 98.38 68 GLU A CA 1
ATOM 521 C C . GLU A 1 68 ? 0.345 -5.546 4.758 1.00 98.38 68 GLU A C 1
ATOM 523 O O . GLU A 1 68 ? -0.660 -5.267 5.413 1.00 98.38 68 GLU A O 1
ATOM 528 N N . THR 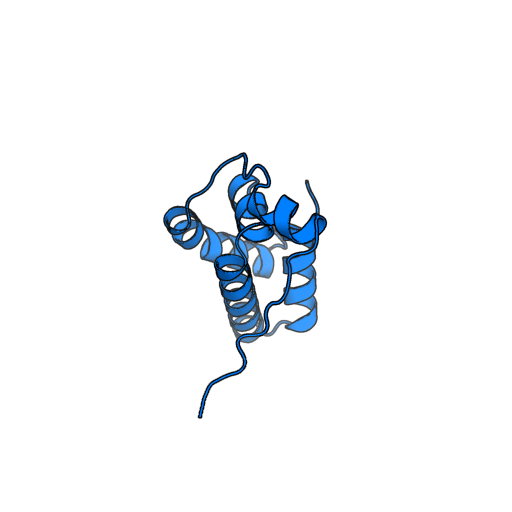A 1 69 ? 1.444 -6.060 5.316 1.00 98.19 69 THR A N 1
ATOM 529 C CA . THR A 1 69 ? 1.554 -6.337 6.754 1.00 98.19 69 THR A CA 1
ATOM 530 C C . THR A 1 69 ? 1.432 -5.054 7.575 1.00 98.19 69 THR A C 1
ATOM 532 O O . THR A 1 69 ? 0.681 -5.019 8.549 1.00 98.19 69 THR A O 1
ATOM 535 N N . LEU A 1 70 ? 2.112 -3.978 7.169 1.00 98.12 70 LEU A N 1
ATOM 536 C CA . LEU A 1 70 ? 2.007 -2.678 7.835 1.00 98.12 70 LEU A CA 1
ATOM 537 C C . LEU A 1 70 ? 0.584 -2.108 7.778 1.00 98.12 70 LEU A C 1
ATOM 539 O O . LEU A 1 70 ? 0.094 -1.608 8.786 1.00 98.12 70 LEU A O 1
ATOM 543 N N . VAL A 1 71 ? -0.105 -2.219 6.637 1.00 98.62 71 VAL A N 1
ATOM 544 C CA . VAL A 1 71 ? -1.502 -1.771 6.491 1.00 98.62 71 VAL A CA 1
ATOM 545 C C . VAL A 1 71 ? -2.438 -2.542 7.418 1.00 98.62 71 VAL A C 1
ATOM 547 O O . VAL A 1 71 ? -3.284 -1.921 8.054 1.00 98.62 71 VAL A O 1
ATOM 550 N N . SER A 1 72 ? -2.282 -3.865 7.517 1.00 98.50 72 SER A N 1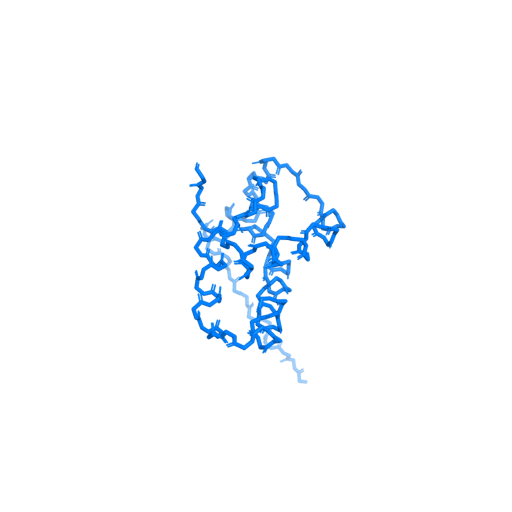
ATOM 551 C CA . SER A 1 72 ? -3.055 -4.707 8.443 1.00 98.50 72 SER A CA 1
ATOM 552 C C . SER A 1 72 ? -2.864 -4.256 9.896 1.00 98.50 72 SER A C 1
ATOM 554 O O . SER A 1 72 ? -3.839 -3.962 10.588 1.00 98.50 72 SER A O 1
ATOM 556 N N . LEU A 1 73 ? -1.611 -4.084 10.328 1.00 98.25 73 LEU A N 1
ATOM 557 C CA . LEU A 1 73 ? -1.296 -3.630 11.685 1.00 98.25 73 LEU A CA 1
ATOM 558 C C . LEU A 1 73 ? -1.834 -2.221 11.977 1.00 98.25 73 LEU A C 1
ATOM 560 O O . LEU A 1 73 ? -2.388 -1.983 13.048 1.00 98.25 73 LEU A O 1
ATOM 564 N N . ALA A 1 74 ? -1.695 -1.289 11.032 1.00 98.12 74 ALA A N 1
ATOM 565 C CA . ALA A 1 74 ? -2.181 0.079 11.190 1.00 98.12 74 ALA A CA 1
ATOM 566 C C . ALA A 1 74 ? -3.719 0.158 11.191 1.00 98.12 74 ALA A C 1
ATOM 568 O O . ALA A 1 74 ? -4.296 0.969 11.915 1.00 98.12 74 ALA A O 1
ATOM 569 N N . ALA A 1 75 ? -4.396 -0.686 10.405 1.00 98.00 75 ALA A N 1
ATOM 570 C CA . ALA A 1 75 ? -5.852 -0.777 10.404 1.00 98.00 75 ALA A CA 1
ATOM 571 C C . ALA A 1 75 ? -6.391 -1.318 11.737 1.00 98.00 75 ALA A C 1
ATOM 573 O O . ALA A 1 75 ? -7.349 -0.749 12.264 1.00 98.00 75 ALA A O 1
ATOM 574 N N . ASP A 1 76 ? -5.760 -2.357 12.297 1.00 98.00 76 ASP A N 1
ATOM 575 C CA . ASP A 1 76 ? -6.103 -2.895 13.621 1.00 98.00 76 ASP A CA 1
ATOM 576 C C . ASP A 1 76 ? -5.930 -1.833 14.720 1.00 98.00 76 ASP A C 1
ATOM 578 O O . ASP A 1 76 ? -6.863 -1.587 15.489 1.00 98.00 76 ASP A O 1
ATOM 582 N N . ASP A 1 77 ? -4.797 -1.119 14.733 1.00 97.75 77 ASP A N 1
ATOM 583 C CA . ASP A 1 77 ? -4.531 -0.045 15.705 1.00 97.75 77 ASP A CA 1
ATOM 584 C C . ASP A 1 77 ? -5.551 1.106 15.601 1.00 97.75 77 ASP A C 1
ATOM 586 O O . ASP A 1 77 ? -6.045 1.618 16.611 1.00 97.75 77 ASP A O 1
ATOM 590 N N . ALA A 1 78 ? -5.947 1.465 14.376 1.00 96.56 78 ALA A N 1
ATOM 591 C CA . ALA A 1 78 ? -6.950 2.494 14.113 1.00 96.56 78 ALA A CA 1
ATOM 592 C C . ALA A 1 78 ? -8.407 2.022 14.319 1.00 96.56 78 ALA A C 1
ATOM 594 O O . ALA A 1 78 ? -9.332 2.840 14.251 1.00 96.56 78 ALA A O 1
ATOM 595 N N . GLY A 1 79 ? -8.643 0.727 14.563 1.00 97.38 79 GLY A N 1
ATOM 596 C CA . GLY A 1 79 ? -9.983 0.144 14.677 1.00 97.38 79 GLY A CA 1
ATOM 597 C C . GLY A 1 79 ? -10.784 0.180 13.370 1.00 97.38 79 GLY A C 1
ATOM 598 O O . GLY A 1 79 ? -12.012 0.319 13.398 1.00 97.38 79 GLY A O 1
ATOM 599 N N . LEU A 1 80 ? -10.094 0.111 12.231 1.00 96.69 80 LEU A N 1
ATOM 600 C CA . LEU A 1 80 ? -10.685 0.070 10.898 1.00 96.69 80 LEU A CA 1
ATOM 601 C C . LEU A 1 80 ? -10.911 -1.370 10.427 1.00 96.69 80 LEU A C 1
ATOM 603 O O . LEU A 1 80 ? -10.383 -2.331 10.976 1.00 96.69 80 LEU A O 1
ATOM 607 N N . ASP A 1 81 ? -11.718 -1.507 9.378 1.00 97.75 81 ASP A N 1
ATOM 608 C CA . ASP A 1 81 ? -11.893 -2.781 8.688 1.00 97.75 81 ASP A CA 1
ATOM 609 C C . ASP A 1 81 ? -10.633 -3.104 7.864 1.00 97.75 81 ASP A C 1
ATOM 611 O O . ASP A 1 81 ? -10.280 -2.372 6.934 1.00 97.75 81 ASP A O 1
ATOM 615 N N . GLU A 1 82 ? -9.942 -4.180 8.244 1.00 97.19 82 GLU A N 1
ATOM 616 C CA . GLU A 1 82 ? -8.672 -4.604 7.643 1.00 97.19 82 GLU A CA 1
ATOM 617 C C . GLU A 1 82 ? -8.813 -4.936 6.152 1.00 97.19 82 GLU A C 1
ATOM 619 O O . GLU A 1 82 ? -7.989 -4.504 5.342 1.00 97.19 82 GLU A O 1
ATOM 624 N N . ASP A 1 83 ? -9.869 -5.658 5.768 1.00 98.06 83 ASP A N 1
ATOM 625 C CA . ASP A 1 83 ? -10.099 -6.058 4.380 1.00 98.06 83 ASP A CA 1
ATOM 626 C C . ASP A 1 83 ? -10.262 -4.820 3.482 1.00 98.06 83 ASP A C 1
ATOM 628 O O . ASP A 1 83 ? -9.619 -4.713 2.432 1.00 98.06 83 ASP A O 1
ATOM 632 N N . LEU A 1 84 ? -11.051 -3.832 3.920 1.00 97.31 84 LEU A N 1
ATOM 633 C CA . LEU A 1 84 ? -11.227 -2.568 3.196 1.00 97.31 84 LEU A CA 1
ATOM 634 C C . LEU A 1 84 ? -9.937 -1.733 3.121 1.00 97.31 84 LEU A C 1
ATOM 636 O O . LEU A 1 84 ? -9.691 -1.060 2.107 1.00 97.31 84 LEU A O 1
ATOM 640 N N . ALA A 1 85 ? -9.111 -1.756 4.170 1.00 97.81 85 ALA A N 1
ATOM 641 C CA . ALA A 1 85 ? -7.819 -1.073 4.187 1.00 97.81 85 ALA A CA 1
ATOM 642 C C . ALA A 1 85 ? -6.845 -1.708 3.182 1.00 97.81 85 ALA A C 1
ATOM 644 O O . ALA A 1 85 ? -6.261 -1.000 2.354 1.00 97.81 85 ALA A O 1
ATOM 645 N N . LEU A 1 86 ? -6.747 -3.041 3.171 1.00 98.25 86 LEU A N 1
ATOM 646 C CA . LEU A 1 86 ? -5.934 -3.780 2.209 1.00 98.25 86 LEU A CA 1
ATOM 647 C C . LEU A 1 86 ? -6.416 -3.539 0.778 1.00 98.25 86 LEU A C 1
ATOM 649 O O . LEU A 1 86 ? -5.611 -3.213 -0.090 1.00 98.25 86 LEU A O 1
ATOM 653 N N . GLU A 1 87 ? -7.718 -3.602 0.503 1.00 97.75 87 GLU A N 1
ATOM 654 C CA . GLU A 1 87 ? -8.253 -3.283 -0.827 1.00 97.75 87 GLU A CA 1
ATOM 655 C C . GLU A 1 87 ? -7.878 -1.865 -1.291 1.00 97.75 87 GLU A C 1
ATOM 657 O O . GLU A 1 87 ? -7.532 -1.651 -2.461 1.00 97.75 87 GLU A O 1
ATOM 662 N N . SER A 1 88 ? -7.907 -0.896 -0.375 1.00 96.69 88 SER A N 1
ATOM 663 C CA . SER A 1 88 ? -7.518 0.491 -0.647 1.00 96.69 88 SER A CA 1
ATOM 664 C C . SER A 1 88 ? -6.022 0.626 -0.932 1.00 96.69 88 SER A C 1
ATOM 666 O O . SER A 1 88 ? -5.648 1.319 -1.885 1.00 96.69 88 SER A O 1
ATOM 668 N N . PHE A 1 89 ? -5.174 -0.087 -0.187 1.00 98.19 89 PHE A N 1
ATOM 669 C CA . PHE A 1 89 ? -3.743 -0.202 -0.466 1.00 98.19 89 PHE A CA 1
ATOM 670 C C . PHE A 1 89 ? -3.496 -0.786 -1.862 1.00 98.19 89 PHE A C 1
ATOM 672 O O . PHE A 1 89 ? -2.853 -0.143 -2.697 1.00 98.19 89 PHE A O 1
ATOM 679 N N . ARG A 1 90 ? -4.077 -1.957 -2.164 1.00 97.25 90 ARG A N 1
ATOM 680 C CA . ARG A 1 90 ? -3.881 -2.638 -3.455 1.00 97.25 90 ARG A CA 1
ATOM 681 C C . ARG A 1 90 ? -4.259 -1.727 -4.614 1.00 97.25 90 ARG A C 1
ATOM 683 O O . ARG A 1 90 ? -3.480 -1.578 -5.553 1.00 97.25 90 ARG A O 1
ATOM 690 N N . ARG A 1 91 ? -5.410 -1.052 -4.517 1.00 96.31 91 ARG A N 1
ATOM 691 C CA . ARG A 1 91 ? -5.878 -0.101 -5.534 1.00 96.31 91 ARG A CA 1
ATOM 692 C C . ARG A 1 91 ? -4.906 1.060 -5.741 1.00 96.31 91 ARG A C 1
ATOM 694 O O . ARG A 1 91 ? -4.669 1.427 -6.893 1.00 96.31 91 ARG A O 1
ATOM 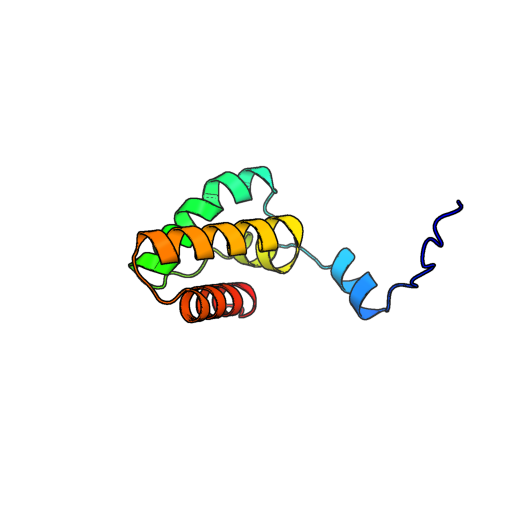701 N N . SER A 1 92 ? -4.354 1.607 -4.659 1.00 95.44 92 SER A N 1
ATOM 702 C CA . SER A 1 92 ? -3.402 2.726 -4.691 1.00 95.44 92 SER A CA 1
ATOM 703 C C . SER A 1 92 ? -2.068 2.352 -5.344 1.00 95.44 92 SER A C 1
ATOM 705 O O . SER A 1 92 ? -1.434 3.192 -5.974 1.00 95.44 92 SER A O 1
ATOM 707 N N . VAL A 1 93 ? -1.655 1.085 -5.245 1.00 94.31 93 VAL A N 1
ATOM 708 C CA . VAL A 1 93 ? -0.418 0.585 -5.866 1.00 94.31 93 VAL A CA 1
ATOM 709 C C . VAL A 1 93 ? -0.632 0.195 -7.335 1.00 94.31 93 VAL A C 1
ATOM 711 O O . VAL A 1 93 ? 0.203 0.501 -8.191 1.00 94.31 93 VAL A O 1
ATOM 714 N N . THR A 1 94 ? -1.754 -0.456 -7.665 1.00 88.12 94 THR A N 1
ATOM 715 C CA . THR A 1 94 ? -1.991 -0.999 -9.016 1.00 88.12 94 THR A CA 1
ATOM 716 C C . THR A 1 94 ? -2.518 0.018 -10.024 1.00 88.12 94 THR A C 1
ATOM 718 O O . THR A 1 94 ? -2.412 -0.216 -11.228 1.00 88.12 94 THR A O 1
ATOM 721 N N . THR A 1 95 ? -3.108 1.124 -9.565 1.00 79.69 95 THR A N 1
ATOM 722 C CA . THR A 1 95 ? -3.684 2.147 -10.448 1.00 79.69 95 THR A CA 1
ATOM 723 C C . THR A 1 95 ? -2.674 3.279 -10.631 1.00 79.69 95 THR A C 1
ATOM 725 O O . THR A 1 95 ? -2.285 3.885 -9.636 1.00 79.69 95 THR A O 1
ATOM 728 N N . PRO A 1 96 ? -2.212 3.574 -11.858 1.00 64.38 96 PRO A N 1
ATOM 729 C CA . PRO A 1 96 ? -1.439 4.787 -12.094 1.00 64.38 96 PRO A CA 1
ATOM 730 C C . PRO A 1 96 ? -2.325 6.020 -11.859 1.00 64.38 96 PRO A C 1
ATOM 732 O O . PRO A 1 96 ? -3.496 6.008 -12.248 1.00 64.38 96 PRO A O 1
ATOM 735 N N . SER A 1 97 ? -1.765 7.039 -11.203 1.00 57.97 97 SER A N 1
ATOM 736 C CA . SER A 1 97 ? -2.411 8.336 -10.947 1.00 57.97 97 SER A CA 1
ATOM 737 C C . SER A 1 97 ? -2.717 9.119 -12.223 1.00 57.97 97 SER A C 1
ATOM 739 O O . SER A 1 97 ? -1.931 9.013 -13.194 1.00 57.97 97 SER A O 1
#

Nearest PDB structures (foldseek):
  2qko-assembly1_A  TM=2.685E-01  e=2.831E+00  Rhodococcus jostii RHA1

Mean predicted aligned error: 6.87 Å

pLDDT: mean 89.59, std 12.44, range [40.81, 98.62]